Protein AF-A0A935VSZ6-F1 (afdb_monomer_lite)

Radius of gyration: 14.97 Å; chains: 1; bounding box: 37×37×27 Å

Foldseek 3Di:
DAEEEEELAVCPPDCPDPLNVVSLVVLLVCLVPVDPVYQAEYEYAPVCVCVNHDSHHYDHDDPVCLVPVPVQPPGQEYEYAEPLRSDDDPDPNYHYHYDYPDPVLVVPDPVVCVVPDDDD

Secondary structure (DSSP, 8-state):
-EEEEEE-GGGGT-TTSHHHHHHHHHHHHHHHH--TTEEEEEEEEGGGTTTT-TTSEEEEE-GGGGG--GGGTT-SEEEES-S------S-SSSEEEE-----HHHHS-HHHHTTT----

Structure (mmCIF, N/CA/C/O backbone):
data_AF-A0A935VSZ6-F1
#
_entry.id   AF-A0A935VSZ6-F1
#
loop_
_atom_site.group_PDB
_atom_site.id
_atom_site.type_symbol
_atom_site.label_atom_id
_atom_site.label_alt_id
_atom_site.label_comp_id
_atom_site.label_asym_id
_atom_site.label_entity_id
_atom_site.label_seq_id
_atom_site.pdbx_PDB_ins_code
_atom_site.Cartn_x
_atom_site.Cartn_y
_atom_site.Cartn_z
_atom_site.occupancy
_atom_site.B_iso_or_equiv
_atom_site.auth_seq_id
_atom_site.auth_comp_id
_atom_site.auth_asym_id
_atom_site.auth_atom_id
_atom_site.pdbx_PDB_model_num
ATOM 1 N N . MET A 1 1 ? -15.295 -6.509 9.793 1.00 85.81 1 MET A N 1
ATOM 2 C CA . MET A 1 1 ? -14.036 -6.539 9.016 1.00 85.81 1 MET A CA 1
ATOM 3 C C . MET A 1 1 ? -13.412 -5.153 9.021 1.00 85.81 1 MET A C 1
ATOM 5 O O . MET A 1 1 ? -14.148 -4.182 8.864 1.00 85.81 1 MET A O 1
ATOM 9 N N . LYS A 1 2 ? -12.098 -5.053 9.243 1.00 93.38 2 LYS A N 1
ATOM 10 C CA . LYS A 1 2 ? -11.345 -3.790 9.198 1.00 93.38 2 LYS A CA 1
ATOM 11 C C . LYS A 1 2 ? -10.913 -3.481 7.769 1.00 93.38 2 LYS A C 1
ATOM 13 O O . LYS A 1 2 ? -10.357 -4.357 7.111 1.00 93.38 2 LYS A O 1
ATOM 18 N N . LYS A 1 3 ? -11.156 -2.258 7.295 1.00 94.19 3 LYS A N 1
ATOM 19 C CA . LYS A 1 3 ? -10.766 -1.824 5.945 1.00 94.19 3 LYS A CA 1
ATOM 20 C C . LYS A 1 3 ? -9.363 -1.246 5.974 1.00 94.19 3 LYS A C 1
ATOM 22 O O . LYS A 1 3 ? -9.130 -0.226 6.629 1.00 94.19 3 LYS A O 1
ATOM 27 N N . ILE A 1 4 ? -8.449 -1.878 5.246 1.00 93.88 4 ILE A N 1
ATOM 28 C CA . ILE A 1 4 ? -7.047 -1.463 5.187 1.00 93.88 4 ILE A CA 1
ATOM 29 C C . ILE A 1 4 ? -6.690 -1.063 3.761 1.00 93.88 4 ILE A C 1
ATOM 31 O O . ILE A 1 4 ? -6.821 -1.855 2.828 1.00 93.88 4 ILE A O 1
ATOM 35 N N . LEU A 1 5 ? -6.199 0.166 3.619 1.00 93.81 5 LEU A N 1
ATOM 36 C CA . LEU A 1 5 ? -5.606 0.677 2.394 1.00 93.81 5 LEU A CA 1
ATOM 37 C C . LEU A 1 5 ? -4.091 0.470 2.441 1.00 93.81 5 LEU A C 1
ATOM 39 O O . LEU A 1 5 ? -3.400 1.126 3.221 1.00 93.81 5 LEU A O 1
ATOM 43 N N . LEU A 1 6 ? -3.572 -0.415 1.598 1.00 94.19 6 LEU A N 1
ATOM 44 C CA . LEU A 1 6 ? -2.140 -0.602 1.401 1.00 94.19 6 LEU A CA 1
ATOM 45 C C . LEU A 1 6 ? -1.676 0.260 0.222 1.00 94.19 6 LEU A C 1
ATOM 47 O O . LEU A 1 6 ? -1.970 -0.036 -0.937 1.00 94.19 6 LEU A O 1
ATOM 51 N N . ASP A 1 7 ? -0.958 1.337 0.520 1.00 93.06 7 ASP A N 1
ATOM 52 C CA . ASP A 1 7 ? -0.399 2.251 -0.468 1.00 93.06 7 ASP A CA 1
ATOM 53 C C . ASP A 1 7 ? 0.976 1.777 -0.936 1.00 93.06 7 ASP A C 1
ATOM 55 O O . ASP A 1 7 ? 1.984 1.876 -0.234 1.00 93.06 7 ASP A O 1
ATOM 59 N N . MET A 1 8 ? 0.980 1.304 -2.180 1.00 93.38 8 MET A N 1
ATOM 60 C CA . MET A 1 8 ? 2.136 0.851 -2.939 1.00 93.38 8 MET A CA 1
ATOM 61 C C . MET A 1 8 ? 2.314 1.688 -4.216 1.00 93.38 8 MET A C 1
ATOM 63 O O . MET A 1 8 ? 2.799 1.192 -5.237 1.00 93.38 8 MET A O 1
ATOM 67 N N . HIS A 1 9 ? 1.949 2.978 -4.194 1.00 89.50 9 HIS A N 1
ATOM 68 C CA . HIS A 1 9 ? 2.007 3.856 -5.374 1.00 89.50 9 HIS A CA 1
ATOM 69 C C . HIS A 1 9 ? 3.390 3.915 -6.048 1.00 89.50 9 HIS A C 1
ATOM 71 O O . HIS A 1 9 ? 3.516 4.241 -7.231 1.00 89.50 9 HIS A O 1
ATOM 77 N N . ARG A 1 10 ? 4.454 3.610 -5.297 1.00 88.25 10 ARG A N 1
ATOM 78 C CA . ARG A 1 10 ? 5.841 3.614 -5.775 1.00 88.25 10 ARG A CA 1
ATOM 79 C C . ARG A 1 10 ? 6.199 2.430 -6.669 1.00 88.25 10 ARG A C 1
ATOM 81 O O . ARG A 1 10 ? 7.220 2.534 -7.351 1.00 88.25 10 ARG A O 1
ATOM 88 N N . LEU A 1 11 ? 5.366 1.384 -6.743 1.00 89.00 11 LEU A N 1
ATOM 89 C CA . LEU A 1 11 ? 5.591 0.240 -7.637 1.00 89.00 11 LEU A CA 1
ATOM 90 C C . LEU A 1 11 ? 5.810 0.677 -9.092 1.00 89.00 11 LEU A C 1
ATOM 92 O O . LEU A 1 11 ? 6.612 0.087 -9.801 1.00 89.00 11 LEU A O 1
ATOM 96 N N . GLY A 1 12 ? 5.176 1.768 -9.530 1.00 81.19 12 GLY A N 1
ATOM 97 C CA . GLY A 1 12 ? 5.285 2.241 -10.911 1.00 81.19 12 GLY A CA 1
ATOM 98 C C . GLY A 1 12 ? 6.553 2.980 -11.295 1.00 81.19 12 GLY A C 1
ATOM 99 O O . GLY A 1 12 ? 6.630 3.357 -12.465 1.00 81.19 12 GLY A O 1
ATOM 100 N N . LYS A 1 13 ? 7.495 3.209 -10.367 1.00 78.88 13 LYS A N 1
ATOM 101 C CA . LYS A 1 13 ? 8.692 4.021 -10.630 1.00 78.88 13 LYS A CA 1
ATOM 102 C C . LYS A 1 13 ? 9.903 3.215 -11.104 1.00 78.88 13 LYS A C 1
ATOM 104 O O . LYS A 1 13 ? 10.338 3.413 -12.228 1.00 78.88 13 LYS A O 1
ATOM 109 N N . ASN A 1 14 ? 10.475 2.363 -10.253 1.00 82.69 14 ASN A N 1
ATOM 110 C CA . ASN A 1 14 ? 11.670 1.573 -10.575 1.00 82.69 14 ASN A CA 1
ATOM 111 C C . ASN A 1 14 ? 11.551 0.195 -9.914 1.00 82.69 14 ASN A C 1
ATOM 113 O O . ASN A 1 14 ? 11.410 0.128 -8.696 1.00 82.69 14 ASN A O 1
ATOM 117 N N . HIS A 1 15 ? 11.603 -0.868 -10.720 1.00 83.81 15 HIS A N 1
ATOM 118 C CA . HIS A 1 15 ? 11.421 -2.253 -10.275 1.00 83.81 15 HIS A CA 1
ATOM 119 C C . HIS A 1 15 ? 12.683 -2.883 -9.663 1.00 83.81 15 HIS A C 1
ATOM 121 O O . HIS A 1 15 ? 12.612 -3.947 -9.059 1.00 83.81 15 HIS A O 1
ATOM 127 N N . PHE A 1 16 ? 13.839 -2.234 -9.794 1.00 84.69 16 PHE A N 1
ATOM 128 C CA . PHE A 1 16 ? 15.138 -2.769 -9.379 1.00 84.69 16 PHE A CA 1
ATOM 129 C C . PHE A 1 16 ? 15.657 -2.120 -8.089 1.00 84.69 16 PHE A C 1
ATOM 131 O O . PHE A 1 16 ? 16.861 -1.959 -7.914 1.00 84.69 16 PHE A O 1
ATOM 138 N N . ASN A 1 17 ? 14.765 -1.699 -7.187 1.00 87.75 17 ASN A N 1
ATOM 139 C CA . ASN A 1 17 ? 15.158 -1.139 -5.891 1.00 87.75 17 ASN A CA 1
ATOM 140 C C . ASN A 1 17 ? 14.498 -1.869 -4.715 1.00 87.75 17 ASN A C 1
ATOM 142 O O . ASN A 1 17 ? 13.468 -2.527 -4.863 1.00 87.75 17 ASN A O 1
ATOM 146 N N . GLY A 1 18 ? 15.092 -1.717 -3.528 1.00 89.19 18 GLY A N 1
ATOM 147 C CA . GLY A 1 18 ? 14.615 -2.372 -2.308 1.00 89.19 18 GLY A CA 1
ATOM 148 C C . GLY A 1 18 ? 13.173 -2.011 -1.946 1.00 89.19 18 GLY A C 1
ATOM 149 O O . GLY A 1 18 ? 12.420 -2.880 -1.519 1.00 89.19 18 GLY A O 1
ATOM 150 N N . LEU A 1 19 ? 12.748 -0.768 -2.200 1.00 90.25 19 LEU A N 1
ATOM 151 C CA . LEU A 1 19 ? 11.370 -0.337 -1.958 1.00 90.25 19 LEU A CA 1
ATOM 152 C C . LEU A 1 19 ? 10.365 -1.122 -2.813 1.00 90.25 19 LEU A C 1
ATOM 154 O O . LEU A 1 19 ? 9.337 -1.553 -2.299 1.00 90.25 19 LEU A O 1
ATOM 158 N N . TYR A 1 20 ? 10.656 -1.328 -4.098 1.00 92.56 20 TYR A N 1
ATOM 159 C CA . TYR A 1 20 ? 9.813 -2.125 -4.985 1.00 92.56 20 TYR A CA 1
ATOM 160 C C . TYR A 1 20 ? 9.720 -3.567 -4.496 1.00 92.56 20 TYR A C 1
ATOM 162 O O . TYR A 1 20 ? 8.614 -4.083 -4.341 1.00 92.56 20 TYR A O 1
ATOM 170 N N . ILE A 1 21 ? 10.869 -4.191 -4.215 1.00 93.31 21 ILE A N 1
ATOM 171 C CA . ILE A 1 21 ? 10.941 -5.578 -3.744 1.00 93.31 21 ILE A CA 1
ATOM 172 C C . ILE A 1 21 ? 10.141 -5.730 -2.446 1.00 93.31 21 ILE A C 1
ATOM 174 O O . ILE A 1 21 ? 9.288 -6.612 -2.352 1.00 93.31 21 ILE A O 1
ATOM 178 N N . TYR A 1 22 ? 10.325 -4.819 -1.488 1.00 94.62 22 TYR A N 1
ATOM 179 C CA . TYR A 1 22 ? 9.552 -4.795 -0.251 1.00 94.62 22 TYR A CA 1
ATOM 180 C C . TYR A 1 22 ? 8.045 -4.683 -0.503 1.00 94.62 22 TYR A C 1
ATOM 182 O O . TYR A 1 22 ? 7.290 -5.541 -0.047 1.00 94.62 22 TYR A O 1
ATOM 190 N N . SER A 1 23 ? 7.596 -3.652 -1.232 1.00 94.50 23 SER A N 1
ATOM 191 C CA . SER A 1 23 ? 6.167 -3.421 -1.483 1.00 94.50 23 SER A CA 1
ATOM 192 C C . SER A 1 23 ? 5.527 -4.622 -2.178 1.00 94.50 23 SER A C 1
ATOM 194 O O . SER A 1 23 ? 4.452 -5.069 -1.785 1.00 94.50 23 SER A O 1
ATOM 196 N N . TYR A 1 24 ? 6.212 -5.188 -3.173 1.00 94.50 24 TYR A N 1
ATOM 197 C CA . TYR A 1 24 ? 5.749 -6.365 -3.898 1.00 94.50 24 TYR A CA 1
ATOM 198 C C . TYR A 1 24 ? 5.618 -7.597 -2.993 1.00 94.50 24 TYR A C 1
ATOM 200 O O . TYR A 1 24 ? 4.568 -8.244 -2.974 1.00 94.50 24 TYR A O 1
ATOM 208 N N . HIS A 1 25 ? 6.646 -7.927 -2.209 1.00 95.62 25 HIS A N 1
ATOM 209 C CA . HIS A 1 25 ? 6.584 -9.104 -1.342 1.00 95.62 25 HIS A CA 1
ATOM 210 C C . HIS A 1 25 ? 5.606 -8.929 -0.180 1.00 95.62 25 HIS A C 1
ATOM 212 O O . HIS A 1 25 ? 4.930 -9.896 0.180 1.00 95.62 25 HIS A O 1
ATOM 218 N N . LEU A 1 26 ? 5.462 -7.715 0.359 1.00 95.44 26 LEU A N 1
ATOM 219 C CA . LEU A 1 26 ? 4.442 -7.405 1.358 1.00 95.44 26 LEU A CA 1
ATOM 220 C C . LEU A 1 26 ? 3.034 -7.647 0.799 1.00 95.44 26 LEU A C 1
ATOM 222 O O . LEU A 1 26 ? 2.264 -8.393 1.404 1.00 95.44 26 LEU A O 1
ATOM 226 N N . GLY A 1 27 ? 2.722 -7.085 -0.375 1.00 94.62 27 GLY A N 1
ATOM 227 C CA . GLY A 1 27 ? 1.431 -7.291 -1.036 1.00 94.62 27 GLY A CA 1
ATOM 228 C C . GLY A 1 27 ? 1.155 -8.773 -1.309 1.00 94.62 27 GLY A C 1
ATOM 229 O O . GLY A 1 27 ? 0.126 -9.303 -0.901 1.00 94.62 27 GLY A O 1
ATOM 230 N N . LYS A 1 28 ? 2.110 -9.505 -1.898 1.00 94.81 28 LYS A N 1
ATOM 231 C CA . LYS A 1 28 ? 1.928 -10.948 -2.143 1.00 94.81 28 LYS A CA 1
ATOM 232 C C . LYS A 1 28 ? 1.719 -11.757 -0.865 1.00 94.81 28 LYS A C 1
ATOM 234 O O . LYS A 1 28 ? 0.909 -12.683 -0.861 1.00 94.81 28 LYS A O 1
ATOM 239 N N . SER A 1 29 ? 2.437 -11.426 0.204 1.00 94.56 29 SER A N 1
ATOM 240 C CA . SER A 1 29 ? 2.328 -12.151 1.473 1.00 94.56 29 SER A CA 1
ATOM 241 C C . SER A 1 29 ? 0.976 -11.904 2.135 1.00 94.56 29 SER A C 1
ATOM 243 O O . SER A 1 29 ? 0.334 -12.855 2.570 1.00 94.56 29 SER A O 1
ATOM 245 N N . LEU A 1 30 ? 0.502 -10.655 2.146 1.00 92.69 30 LEU A N 1
ATOM 246 C CA . LEU A 1 30 ? -0.817 -10.308 2.679 1.00 92.69 30 LEU A CA 1
ATOM 247 C C . LEU A 1 30 ? -1.950 -10.954 1.879 1.00 92.69 30 LEU A C 1
ATOM 249 O O . LEU A 1 30 ? -2.892 -11.469 2.476 1.00 92.69 30 LEU A O 1
ATOM 253 N N . TYR A 1 31 ? -1.836 -10.980 0.549 1.00 91.88 31 TYR A N 1
ATOM 254 C CA . TYR A 1 31 ? -2.782 -11.702 -0.298 1.00 91.88 31 TYR A CA 1
ATOM 255 C C . TYR A 1 31 ? -2.836 -13.194 0.048 1.00 91.88 31 TYR A C 1
ATOM 257 O O . TYR A 1 31 ? -3.920 -13.736 0.239 1.00 91.88 31 TYR A O 1
ATOM 265 N N . LYS A 1 32 ? -1.671 -13.846 0.177 1.00 92.88 32 LYS A N 1
ATOM 266 C CA . LYS A 1 32 ? -1.578 -15.27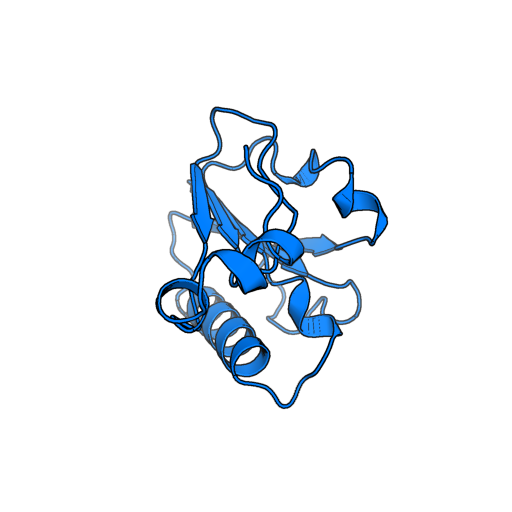7 0.503 1.00 92.88 32 LYS A CA 1
ATOM 267 C C . LYS A 1 32 ? -2.128 -15.602 1.894 1.00 92.88 32 LYS A C 1
ATOM 269 O O . LYS A 1 32 ? -2.737 -16.650 2.065 1.00 92.88 32 LYS A O 1
ATOM 274 N N . LEU A 1 33 ? -1.879 -14.737 2.876 1.00 91.81 33 LEU A N 1
ATOM 275 C CA . LEU A 1 33 ? -2.373 -14.919 4.243 1.00 91.81 33 LEU A CA 1
ATOM 276 C C . LEU A 1 33 ? -3.891 -14.747 4.346 1.00 91.81 33 LEU A C 1
ATOM 278 O O . LEU A 1 33 ? -4.481 -15.328 5.247 1.00 91.81 33 LEU A O 1
ATOM 282 N N . HIS A 1 34 ? -4.488 -13.947 3.456 1.00 85.31 34 HIS A N 1
ATOM 283 C CA . HIS A 1 34 ? -5.925 -13.677 3.360 1.00 85.31 34 HIS A CA 1
ATOM 284 C C . HIS A 1 34 ? -6.644 -13.587 4.726 1.00 85.31 34 HIS A C 1
ATOM 286 O O . HIS A 1 34 ? -7.475 -14.434 5.052 1.00 85.31 34 HIS A O 1
ATOM 292 N N . PRO A 1 35 ? -6.318 -12.589 5.569 1.00 84.31 35 PRO A N 1
ATOM 293 C CA . PRO A 1 35 ? -6.812 -12.552 6.942 1.00 84.31 35 PRO A CA 1
ATOM 294 C C . PRO A 1 35 ? -8.333 -12.350 6.975 1.00 84.31 35 PRO A C 1
ATOM 296 O O . PRO A 1 35 ? -8.825 -11.325 6.509 1.00 84.31 35 PRO A O 1
ATOM 299 N N . GLU A 1 36 ? -9.074 -13.275 7.592 1.00 86.50 36 GLU A N 1
ATOM 300 C CA . GLU 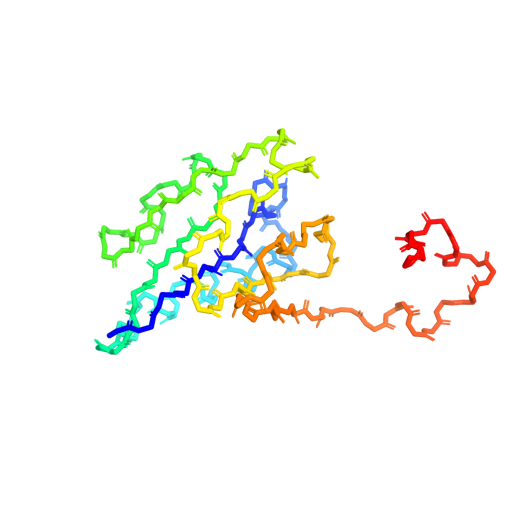A 1 36 ? -10.552 -13.309 7.564 1.00 86.50 36 GLU A CA 1
ATOM 301 C C . GLU A 1 36 ? -11.226 -12.017 8.067 1.00 86.50 36 GLU A C 1
ATOM 303 O O . GLU A 1 36 ? -12.324 -11.654 7.649 1.00 86.50 36 GLU A O 1
ATOM 308 N N . ASN A 1 37 ? -10.553 -11.275 8.948 1.00 91.81 37 ASN A N 1
ATOM 309 C CA . ASN A 1 37 ? -11.086 -10.059 9.562 1.00 91.81 37 ASN A CA 1
ATOM 310 C C . ASN A 1 37 ? -10.659 -8.757 8.866 1.00 91.81 37 ASN A C 1
ATOM 312 O O . ASN A 1 37 ? -10.969 -7.670 9.377 1.00 91.81 37 ASN A O 1
ATOM 316 N N . ILE A 1 38 ? -9.981 -8.839 7.718 1.00 91.94 38 ILE A N 1
ATOM 317 C CA . ILE A 1 38 ? -9.411 -7.689 7.007 1.00 91.94 38 ILE A CA 1
ATOM 318 C C . ILE A 1 38 ? -9.946 -7.622 5.572 1.00 91.94 38 ILE A C 1
ATOM 320 O O . ILE A 1 38 ? -9.837 -8.568 4.804 1.00 91.94 38 ILE A O 1
ATOM 324 N N . ASP A 1 39 ? -10.475 -6.460 5.194 1.00 93.25 39 ASP A N 1
ATOM 325 C CA . ASP A 1 39 ? -10.793 -6.109 3.807 1.00 93.25 39 ASP A CA 1
ATOM 326 C C . ASP A 1 39 ? -9.615 -5.304 3.229 1.00 93.25 39 ASP A C 1
ATOM 328 O O . ASP A 1 39 ? -9.409 -4.141 3.597 1.00 93.25 39 ASP A O 1
ATOM 332 N N . LEU A 1 40 ? -8.798 -5.951 2.388 1.00 93.19 40 LEU A N 1
ATOM 333 C CA . LEU A 1 40 ? -7.564 -5.393 1.820 1.00 93.19 40 LEU A CA 1
ATOM 334 C C . LEU A 1 40 ? -7.823 -4.654 0.501 1.00 93.19 40 LEU A C 1
ATOM 336 O O . LEU A 1 40 ? -8.311 -5.227 -0.477 1.00 93.19 40 LEU A O 1
ATOM 340 N N . HIS A 1 41 ? -7.406 -3.387 0.459 1.00 94.44 41 HIS A N 1
ATOM 341 C CA . HIS A 1 41 ? -7.462 -2.537 -0.730 1.00 94.44 41 HIS A CA 1
ATOM 342 C C . HIS A 1 41 ? -6.060 -2.073 -1.108 1.00 94.44 41 HIS A C 1
ATOM 344 O O . HIS A 1 41 ? -5.343 -1.509 -0.284 1.00 94.44 41 HIS A O 1
ATOM 350 N N . TYR A 1 42 ? -5.652 -2.302 -2.351 1.00 95.00 42 TYR A N 1
ATOM 351 C CA . TYR A 1 42 ? -4.320 -1.974 -2.850 1.00 95.00 42 TYR A CA 1
ATOM 352 C C . TYR A 1 42 ? -4.371 -0.693 -3.666 1.00 95.00 42 TYR A C 1
ATOM 354 O O . TYR A 1 42 ? -4.963 -0.647 -4.744 1.00 95.00 42 TYR A O 1
ATOM 362 N N . TYR A 1 43 ? -3.718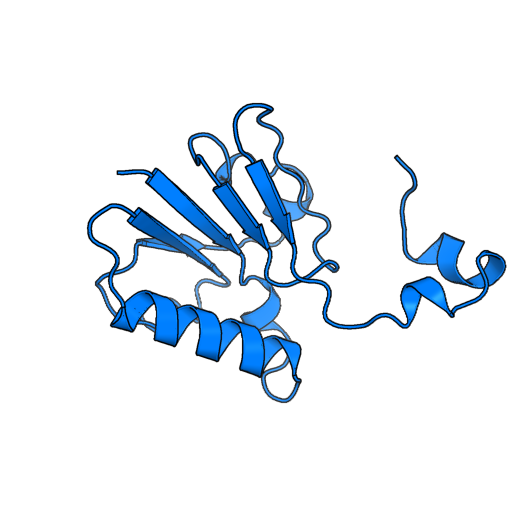 0.346 -3.157 1.00 93.19 43 TYR A N 1
ATOM 363 C CA . TYR A 1 43 ? -3.548 1.608 -3.856 1.00 93.19 43 TYR A CA 1
ATOM 364 C C . TYR A 1 43 ? -2.223 1.617 -4.610 1.00 93.19 43 TYR A C 1
ATOM 366 O O . TYR A 1 43 ? -1.144 1.679 -4.019 1.00 93.19 43 TYR A O 1
ATOM 374 N N . LEU A 1 44 ? -2.303 1.508 -5.934 1.00 92.56 44 LEU A N 1
ATOM 375 C CA . LEU A 1 44 ? -1.143 1.323 -6.803 1.00 92.56 44 LEU A CA 1
ATOM 376 C C . LEU A 1 44 ? -1.427 1.824 -8.230 1.00 92.56 44 LEU A C 1
ATOM 378 O O . LEU A 1 44 ? -2.584 2.077 -8.578 1.00 92.56 44 LEU A O 1
ATOM 382 N N . PRO A 1 45 ? -0.403 2.018 -9.078 1.00 91.88 45 PRO A N 1
ATOM 383 C CA . PRO A 1 45 ? -0.616 2.457 -10.456 1.00 91.88 45 PRO A CA 1
ATOM 384 C C . PRO A 1 45 ? -1.449 1.438 -11.237 1.00 91.88 45 PRO A C 1
ATOM 386 O O . PRO A 1 45 ? -1.148 0.251 -11.187 1.00 91.88 45 PRO A O 1
ATOM 389 N N . GLY A 1 46 ? -2.438 1.900 -12.011 1.00 91.12 46 GLY A N 1
ATOM 390 C CA . GLY A 1 46 ? -3.398 1.028 -12.710 1.00 91.12 46 GLY A CA 1
ATOM 391 C C . GLY A 1 46 ? -2.772 -0.101 -13.541 1.00 91.12 46 GLY A C 1
ATOM 392 O O . GLY A 1 46 ? -3.335 -1.182 -13.630 1.00 91.12 46 GLY A O 1
ATOM 393 N N . LYS A 1 47 ? -1.556 0.105 -14.065 1.00 91.25 47 LYS A N 1
ATOM 394 C CA . LYS A 1 47 ? -0.787 -0.913 -14.801 1.00 91.25 47 LYS A CA 1
ATOM 395 C C . LYS A 1 47 ? -0.410 -2.172 -13.994 1.00 91.25 47 LYS A C 1
ATOM 397 O O . LYS A 1 47 ? 0.061 -3.122 -14.601 1.00 91.25 47 LYS A O 1
ATOM 402 N N . PHE A 1 48 ? -0.565 -2.176 -12.664 1.00 91.12 48 PHE A N 1
ATOM 403 C CA . PHE A 1 48 ? -0.365 -3.366 -11.813 1.00 91.12 48 PHE A CA 1
ATOM 404 C C . PHE A 1 48 ? -1.662 -3.880 -11.191 1.00 91.12 48 PHE A C 1
ATOM 406 O O . PHE A 1 48 ? -1.627 -4.585 -10.179 1.00 91.12 48 PHE A O 1
ATOM 413 N N . PHE A 1 49 ? -2.812 -3.515 -11.751 1.00 92.50 49 PHE A N 1
ATOM 414 C CA . PHE A 1 49 ? -4.034 -4.241 -11.433 1.00 92.50 49 PHE A CA 1
ATOM 415 C C . PHE A 1 49 ? -3.833 -5.708 -11.836 1.00 92.50 49 PHE A C 1
ATOM 417 O O . PHE A 1 49 ? -3.032 -6.010 -12.720 1.00 92.50 49 PHE A O 1
ATOM 424 N N . ASP A 1 50 ? -4.452 -6.615 -11.091 1.00 89.56 50 ASP A N 1
ATOM 425 C CA . ASP A 1 50 ? -4.321 -8.073 -11.227 1.00 89.56 50 ASP A CA 1
ATOM 426 C C . ASP A 1 50 ? -2.937 -8.662 -10.894 1.00 89.56 50 ASP A C 1
ATOM 428 O O . ASP A 1 50 ? -2.797 -9.878 -10.760 1.00 89.56 50 ASP A O 1
ATOM 432 N N . PHE A 1 51 ? -1.919 -7.831 -10.634 1.00 90.06 51 PHE A N 1
ATOM 433 C CA . PHE A 1 51 ? -0.559 -8.291 -10.319 1.00 90.06 51 PHE A CA 1
ATOM 434 C C . PHE A 1 51 ? -0.473 -9.126 -9.027 1.00 90.06 51 PHE A C 1
ATOM 436 O O . PHE A 1 51 ? 0.472 -9.897 -8.835 1.00 90.06 51 PHE A O 1
ATOM 443 N N . PHE A 1 52 ? -1.471 -8.991 -8.149 1.00 91.19 52 PHE A N 1
ATOM 444 C CA . PHE A 1 52 ? -1.581 -9.710 -6.879 1.00 91.19 52 PHE A CA 1
ATOM 445 C C . PHE A 1 52 ? -2.745 -10.717 -6.845 1.00 91.19 52 PHE A C 1
ATOM 447 O O . PHE A 1 52 ? -2.891 -11.417 -5.848 1.00 91.19 52 PHE A O 1
ATOM 454 N N . GLY A 1 53 ? -3.535 -10.837 -7.920 1.00 86.62 53 GLY A N 1
ATOM 455 C CA . GLY A 1 53 ? -4.722 -11.699 -7.999 1.00 86.62 53 GLY A CA 1
ATOM 456 C C . GLY A 1 53 ? -6.048 -10.989 -7.689 1.00 86.62 53 GLY A C 1
ATOM 457 O O . GLY A 1 53 ? -6.075 -9.814 -7.330 1.00 86.62 53 GLY A O 1
ATOM 458 N N . ASN A 1 54 ? -7.164 -11.710 -7.831 1.00 84.06 54 ASN A N 1
ATOM 459 C CA . ASN A 1 54 ? -8.522 -11.135 -7.792 1.00 84.06 54 ASN A CA 1
ATOM 460 C C . ASN A 1 54 ? -9.128 -11.027 -6.381 1.00 84.06 54 ASN A C 1
ATOM 462 O O . ASN A 1 54 ? -10.202 -10.457 -6.215 1.00 84.06 54 ASN A O 1
ATOM 466 N N . GLY A 1 55 ? -8.466 -11.577 -5.358 1.00 77.31 55 GLY A N 1
ATOM 467 C CA . GLY A 1 55 ? -8.946 -11.544 -3.967 1.00 77.31 55 GLY A CA 1
ATOM 468 C C . GLY A 1 55 ? -8.592 -10.266 -3.198 1.00 77.31 55 GLY A C 1
ATOM 469 O O . GLY A 1 55 ? -8.784 -10.222 -1.986 1.00 77.31 55 GLY A O 1
ATOM 470 N N . VAL A 1 56 ? -8.066 -9.242 -3.877 1.00 87.62 56 VAL A N 1
ATOM 471 C CA . VAL A 1 56 ? -7.856 -7.894 -3.326 1.00 87.62 56 VAL A CA 1
ATOM 472 C C . VAL A 1 56 ? -8.621 -6.872 -4.151 1.00 87.62 56 VAL A C 1
ATOM 474 O O . VAL A 1 56 ? -8.834 -7.048 -5.350 1.00 87.62 56 VAL A O 1
ATOM 477 N N . ARG A 1 57 ? -9.019 -5.769 -3.516 1.00 93.12 57 ARG A N 1
ATOM 478 C CA . ARG A 1 57 ? -9.643 -4.647 -4.222 1.00 93.12 57 ARG A CA 1
ATOM 479 C C . ARG A 1 57 ? -8.567 -3.680 -4.688 1.00 93.12 57 ARG A C 1
ATOM 481 O O . ARG A 1 57 ? -7.719 -3.276 -3.901 1.00 93.12 57 ARG A O 1
ATOM 488 N N . TYR A 1 58 ? -8.609 -3.273 -5.949 1.00 94.38 58 TYR A N 1
ATOM 489 C CA . TYR A 1 58 ? -7.626 -2.350 -6.507 1.00 94.38 58 TYR A CA 1
ATOM 490 C C . TYR A 1 58 ? -8.154 -0.917 -6.535 1.00 94.38 58 TYR A C 1
ATOM 492 O O . TYR A 1 58 ? -9.278 -0.653 -6.961 1.00 94.38 58 TYR A O 1
ATOM 500 N N . ILE A 1 59 ? -7.313 0.028 -6.119 1.00 92.56 59 ILE A N 1
ATOM 501 C CA . ILE A 1 59 ? -7.579 1.463 -6.184 1.00 92.56 59 ILE A CA 1
ATOM 502 C C . ILE A 1 59 ? -6.476 2.105 -7.014 1.00 92.56 59 ILE A C 1
ATOM 504 O O . ILE A 1 59 ? -5.299 2.077 -6.662 1.00 92.56 59 ILE A O 1
ATOM 508 N N . SER A 1 60 ? -6.856 2.711 -8.139 1.00 90.94 60 SER A N 1
ATOM 509 C CA . SER A 1 60 ? -5.870 3.281 -9.054 1.00 90.94 60 SER A CA 1
ATOM 510 C C . SER A 1 60 ? -5.266 4.524 -8.432 1.00 90.94 60 SER A C 1
ATOM 512 O O . SER A 1 60 ? -5.984 5.483 -8.124 1.00 90.94 60 SER A O 1
ATOM 514 N N . GLN A 1 61 ? -3.943 4.549 -8.356 1.00 89.50 61 GLN A N 1
ATOM 515 C CA . GLN A 1 61 ? -3.198 5.762 -8.090 1.00 89.50 61 GLN A CA 1
ATOM 516 C C . GLN A 1 61 ? -3.206 6.673 -9.320 1.00 89.50 61 GLN A C 1
ATOM 518 O O . GLN A 1 61 ? -3.012 6.218 -10.450 1.00 89.50 61 GLN A O 1
ATOM 523 N N . LYS A 1 62 ? -3.453 7.965 -9.093 1.00 84.06 62 LYS A N 1
ATOM 524 C CA . LYS A 1 62 ? -3.381 9.036 -10.091 1.00 84.06 62 LYS A CA 1
ATOM 525 C C . LYS A 1 62 ? -2.441 10.129 -9.593 1.00 84.06 62 LYS A C 1
ATOM 527 O O . LYS A 1 62 ? -2.371 10.411 -8.401 1.00 84.06 62 LYS A O 1
ATOM 532 N N . SER A 1 63 ? -1.738 10.800 -10.504 1.00 74.69 63 SER A N 1
ATOM 533 C CA . SER A 1 63 ? -0.823 11.896 -10.143 1.00 74.69 63 SER A CA 1
ATOM 534 C C . SER A 1 63 ? -1.517 13.052 -9.418 1.00 74.69 63 SER A C 1
ATOM 536 O O . SER A 1 63 ? -0.885 13.692 -8.584 1.00 74.69 63 SER A O 1
ATOM 538 N N . ILE A 1 64 ? -2.806 13.290 -9.696 1.00 74.00 64 ILE A N 1
ATOM 539 C CA . ILE A 1 64 ? -3.607 14.333 -9.039 1.00 74.00 64 ILE A CA 1
ATOM 540 C C . ILE A 1 64 ? -3.969 14.003 -7.591 1.00 74.00 64 ILE A C 1
ATOM 542 O O . ILE A 1 64 ? -4.253 14.913 -6.815 1.00 74.00 64 ILE A O 1
ATOM 546 N N . ASP A 1 65 ? -3.896 12.725 -7.201 1.00 74.50 65 ASP A N 1
ATOM 547 C CA . ASP A 1 65 ? -4.200 12.320 -5.831 1.00 74.50 65 ASP A CA 1
ATOM 548 C C . ASP A 1 65 ? -3.277 13.069 -4.850 1.00 74.50 65 ASP A C 1
ATOM 550 O O . ASP A 1 65 ? -3.727 13.422 -3.766 1.00 74.50 65 ASP A O 1
ATOM 554 N N . LYS A 1 66 ? -2.050 13.450 -5.265 1.00 67.25 66 LYS A N 1
ATOM 555 C CA . LYS A 1 66 ? -1.093 14.306 -4.522 1.00 67.25 66 LYS A CA 1
ATOM 556 C C . LYS A 1 66 ? -1.700 15.506 -3.807 1.00 67.25 66 LYS A C 1
ATOM 558 O O . LYS A 1 66 ? -1.182 15.874 -2.762 1.00 67.25 66 LYS A O 1
ATOM 563 N N . PHE A 1 67 ? -2.764 16.091 -4.345 1.00 62.56 67 PHE A N 1
ATOM 564 C CA . PHE A 1 67 ? -3.360 17.304 -3.794 1.00 62.56 67 PHE A CA 1
ATOM 565 C C . PHE A 1 67 ? -4.601 17.033 -2.932 1.00 62.56 67 PHE A C 1
ATOM 567 O O . PHE A 1 67 ? -4.933 17.851 -2.084 1.00 62.56 67 PHE A O 1
ATOM 574 N N . PHE A 1 68 ? -5.273 15.885 -3.102 1.00 58.09 68 PHE A N 1
ATOM 575 C CA . PHE A 1 68 ? -6.517 15.565 -2.392 1.00 58.09 68 PHE A CA 1
ATOM 576 C C . PHE A 1 68 ? -6.692 14.050 -2.194 1.00 58.09 68 PHE A C 1
ATOM 578 O O . PHE A 1 68 ? -7.314 13.363 -3.006 1.00 58.09 68 PHE A O 1
ATOM 585 N N . HIS A 1 69 ? -6.221 13.517 -1.062 1.00 65.81 69 HIS A N 1
ATOM 586 C CA . HIS A 1 69 ? -6.344 12.090 -0.724 1.00 65.81 69 HIS A CA 1
ATOM 587 C C . HIS A 1 69 ? -7.704 11.720 -0.112 1.00 65.81 69 HIS A C 1
ATOM 589 O O . HIS A 1 69 ? -7.797 11.057 0.920 1.00 65.81 69 HIS A O 1
ATOM 595 N N . ARG A 1 70 ? -8.799 12.080 -0.798 1.00 70.00 70 ARG A N 1
ATOM 596 C CA . ARG A 1 70 ? -10.151 11.603 -0.437 1.00 70.00 70 ARG A CA 1
ATOM 597 C C . ARG A 1 70 ? -10.297 10.081 -0.557 1.00 70.00 70 ARG A C 1
ATOM 599 O O . ARG A 1 70 ? -11.207 9.512 0.024 1.00 70.00 70 ARG A O 1
ATOM 606 N N . LYS A 1 71 ? -9.389 9.414 -1.277 1.00 74.50 71 LYS A N 1
ATOM 607 C CA . LYS A 1 71 ? -9.386 7.955 -1.466 1.00 74.50 71 LYS A CA 1
ATOM 608 C C . LYS A 1 71 ? -9.125 7.161 -0.187 1.00 74.50 71 LYS A C 1
ATOM 610 O O . LYS A 1 71 ? -9.461 5.988 -0.151 1.00 74.50 71 LYS A O 1
ATOM 615 N N . ALA A 1 72 ? -8.556 7.791 0.839 1.00 71.81 72 ALA A N 1
ATOM 616 C CA . ALA A 1 72 ? -8.372 7.172 2.147 1.00 71.81 72 ALA A CA 1
ATOM 617 C C . ALA A 1 72 ? -9.597 7.317 3.070 1.00 71.81 72 ALA A C 1
ATOM 619 O O . ALA A 1 72 ? -9.624 6.714 4.139 1.00 71.81 72 ALA A O 1
ATOM 620 N N . ILE A 1 73 ? -10.619 8.087 2.673 1.00 77.69 73 ILE A N 1
ATOM 621 C CA . ILE A 1 73 ? -11.834 8.267 3.476 1.00 77.69 73 ILE A CA 1
ATOM 622 C C . ILE A 1 73 ? -12.580 6.934 3.576 1.00 77.69 73 ILE A C 1
ATOM 624 O O . ILE A 1 73 ? -12.830 6.270 2.570 1.00 77.69 73 ILE A O 1
ATOM 628 N N . GLY A 1 74 ? -12.965 6.568 4.800 1.00 86.50 74 GLY A N 1
ATOM 629 C CA . GLY A 1 74 ? -13.707 5.336 5.077 1.00 86.50 74 GLY A CA 1
ATOM 630 C C . GLY A 1 74 ? -12.837 4.097 5.307 1.00 86.50 74 GLY A C 1
ATOM 631 O 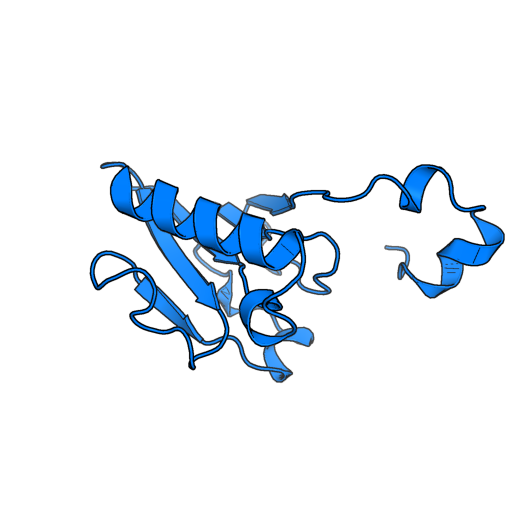O . GLY A 1 74 ? -13.387 3.007 5.476 1.00 86.50 74 GLY A O 1
ATOM 632 N N . PHE A 1 75 ? -11.510 4.254 5.341 1.00 91.88 75 PHE A N 1
ATOM 633 C CA . PHE A 1 75 ? -10.578 3.216 5.780 1.00 91.88 75 PHE A CA 1
ATOM 634 C C . PHE A 1 75 ? -10.272 3.341 7.273 1.00 91.88 75 PHE A C 1
ATOM 636 O O . PHE A 1 75 ? -10.111 4.447 7.792 1.00 91.88 75 PHE A O 1
ATOM 643 N N . ASP A 1 76 ? -10.142 2.203 7.959 1.00 93.81 76 ASP A N 1
ATOM 644 C CA . ASP A 1 76 ? -9.679 2.167 9.349 1.00 93.81 76 ASP A CA 1
ATOM 645 C C . ASP A 1 76 ? -8.175 2.467 9.422 1.00 93.81 76 ASP A C 1
ATOM 647 O O . ASP A 1 76 ? -7.719 3.207 10.296 1.00 93.81 76 ASP A O 1
ATOM 651 N N . ILE A 1 77 ? -7.408 1.886 8.492 1.00 92.50 77 ILE A N 1
ATOM 652 C CA . ILE A 1 77 ? -5.951 2.008 8.414 1.00 92.50 77 ILE A CA 1
ATOM 653 C C . ILE A 1 77 ? -5.546 2.336 6.983 1.00 92.50 77 ILE A C 1
ATOM 655 O O . ILE A 1 77 ? -6.000 1.699 6.032 1.00 92.50 77 ILE A O 1
ATOM 659 N N . TRP A 1 78 ? -4.625 3.282 6.849 1.00 91.94 78 TRP A N 1
ATOM 660 C CA . TRP A 1 78 ? -3.853 3.498 5.637 1.00 91.94 78 TRP A CA 1
ATOM 661 C C . TRP A 1 78 ? -2.381 3.235 5.936 1.00 91.94 78 TRP A C 1
ATOM 663 O O . TRP A 1 78 ? -1.746 3.969 6.692 1.00 91.94 78 TRP A O 1
ATOM 673 N N . HIS A 1 79 ? -1.846 2.177 5.332 1.00 93.38 79 HIS A N 1
ATOM 674 C CA . HIS A 1 79 ? -0.439 1.817 5.405 1.00 93.38 79 HIS A CA 1
ATOM 675 C C . HIS A 1 79 ? 0.289 2.238 4.127 1.00 93.38 79 HIS A C 1
ATOM 677 O O . HIS A 1 79 ? 0.112 1.626 3.078 1.00 93.38 79 HIS A O 1
ATOM 683 N N . SER A 1 80 ? 1.123 3.271 4.211 1.00 91.88 80 SER A N 1
ATOM 684 C CA . SER A 1 80 ? 2.076 3.623 3.160 1.00 91.88 80 SER A CA 1
ATOM 685 C C . SER A 1 80 ? 3.337 2.777 3.279 1.00 91.88 80 SER A C 1
ATOM 687 O O . SER A 1 80 ? 4.022 2.790 4.303 1.00 91.88 80 SER A O 1
ATOM 689 N N . THR A 1 81 ? 3.727 2.093 2.204 1.00 93.38 81 THR A N 1
ATOM 690 C CA . THR A 1 81 ? 4.980 1.326 2.202 1.00 93.38 81 THR A CA 1
ATOM 691 C C . THR A 1 81 ? 6.223 2.214 2.117 1.00 93.38 81 THR A C 1
ATOM 693 O O . THR A 1 81 ? 7.310 1.695 1.905 1.00 93.38 81 THR A O 1
ATOM 696 N N . THR A 1 82 ? 6.099 3.541 2.207 1.00 87.81 82 THR A N 1
ATOM 697 C CA . THR A 1 82 ? 7.225 4.484 2.172 1.00 87.81 82 THR A CA 1
ATOM 698 C C . THR A 1 82 ? 6.903 5.799 2.889 1.00 87.81 82 THR A C 1
ATOM 700 O O . THR A 1 82 ? 5.752 6.235 2.920 1.00 87.81 82 THR A O 1
ATOM 703 N N . THR A 1 83 ? 7.933 6.480 3.392 1.00 80.38 83 THR A N 1
ATOM 704 C CA . THR A 1 83 ? 7.878 7.884 3.835 1.00 80.38 83 THR A CA 1
ATOM 705 C C . THR A 1 83 ? 7.939 8.891 2.688 1.00 80.38 83 THR A C 1
ATOM 707 O O . THR A 1 83 ? 7.591 10.048 2.877 1.00 80.38 83 THR A O 1
ATOM 710 N N . LEU A 1 84 ? 8.317 8.474 1.472 1.00 72.88 84 LEU A N 1
ATOM 711 C CA . LEU A 1 84 ? 8.406 9.343 0.283 1.00 72.88 84 LEU A CA 1
ATOM 712 C C . LEU A 1 84 ? 7.032 9.717 -0.303 1.00 72.88 84 LEU A C 1
ATOM 714 O O . LEU A 1 84 ? 6.922 10.110 -1.471 1.00 72.88 84 LEU A O 1
ATOM 718 N N . SER A 1 85 ? 5.986 9.508 0.486 1.00 67.50 85 SER A N 1
ATOM 719 C CA . SER A 1 85 ? 4.608 9.791 0.158 1.00 67.50 85 SER A CA 1
ATOM 720 C C . SER A 1 85 ? 4.268 11.176 0.694 1.00 67.50 85 SER A C 1
ATOM 722 O O . SER A 1 85 ? 4.265 11.391 1.898 1.00 67.50 85 SER A O 1
ATOM 724 N N . TRP A 1 86 ? 3.932 12.109 -0.196 1.00 64.75 86 TRP A N 1
ATOM 725 C CA . TRP A 1 86 ? 3.322 13.396 0.177 1.00 64.75 86 TRP A CA 1
ATOM 726 C C . TRP A 1 86 ? 1.869 13.235 0.650 1.00 64.75 86 TRP A C 1
ATOM 728 O O . TRP A 1 86 ? 1.139 14.208 0.810 1.00 64.75 86 TRP A O 1
ATOM 738 N N . TYR A 1 87 ? 1.406 11.994 0.758 1.00 66.69 87 TYR A N 1
ATOM 739 C CA . TYR A 1 87 ? 0.014 11.653 0.914 1.00 66.69 87 TYR A CA 1
ATOM 740 C C . TYR A 1 87 ? -0.294 11.501 2.398 1.00 66.69 87 TYR A C 1
ATOM 742 O O . TYR A 1 87 ? 0.236 10.609 3.055 1.00 66.69 87 TYR A O 1
ATOM 750 N N . MET A 1 88 ? -1.156 12.371 2.920 1.00 65.94 88 MET A N 1
ATOM 751 C CA . MET A 1 88 ? -1.666 12.269 4.284 1.00 65.94 88 MET A CA 1
ATOM 752 C C . MET A 1 88 ? -3.182 12.057 4.273 1.00 65.94 88 MET A C 1
ATOM 754 O O . MET A 1 88 ? -3.872 12.614 3.408 1.00 65.94 88 MET A O 1
ATOM 758 N N . PRO A 1 89 ? -3.731 11.262 5.210 1.00 67.50 89 PRO A N 1
ATOM 759 C CA . PRO A 1 89 ? -5.171 11.150 5.361 1.00 67.50 89 PRO A CA 1
ATOM 760 C C . PRO A 1 89 ? -5.760 12.493 5.753 1.00 67.50 89 PRO A C 1
ATOM 762 O O . PRO A 1 89 ? -5.318 13.146 6.692 1.00 67.50 89 PRO A O 1
ATOM 765 N N . VAL A 1 90 ? -6.804 12.874 5.025 1.00 71.06 90 VAL A N 1
ATOM 766 C CA . VAL A 1 90 ? -7.633 14.035 5.358 1.00 71.06 90 VAL A CA 1
ATOM 767 C C . VAL A 1 90 ? -8.628 13.679 6.477 1.00 71.06 90 VAL A C 1
ATOM 769 O O . VAL A 1 90 ? -9.108 14.553 7.193 1.00 71.06 90 VAL A O 1
ATOM 772 N N . ASP A 1 91 ? -8.933 12.388 6.650 1.00 77.69 91 ASP A N 1
ATOM 773 C CA . ASP A 1 91 ? -9.839 11.881 7.681 1.00 77.69 91 ASP A CA 1
ATOM 774 C C . ASP A 1 91 ? -9.099 11.613 9.001 1.00 77.69 91 ASP A C 1
ATOM 776 O O . ASP A 1 91 ? -8.156 10.824 9.051 1.00 77.69 91 ASP A O 1
ATOM 780 N N . LYS A 1 92 ? -9.575 12.218 10.097 1.00 77.94 92 LYS A N 1
ATOM 781 C CA . LYS A 1 92 ? -9.040 12.013 11.456 1.00 77.94 92 LYS A CA 1
ATOM 782 C C . LYS A 1 92 ? -9.309 10.606 12.007 1.00 77.94 92 LYS A C 1
ATOM 784 O O . LYS A 1 92 ? -8.674 10.206 12.986 1.00 77.94 92 LYS A O 1
ATOM 789 N N . LYS A 1 93 ? -10.270 9.870 11.436 1.00 86.38 93 LYS A N 1
ATOM 790 C CA . LYS A 1 93 ? -10.623 8.509 11.871 1.00 86.38 93 LYS A CA 1
ATOM 791 C C . LYS A 1 93 ? -9.663 7.457 11.318 1.00 86.38 93 LYS A C 1
ATOM 793 O O . LYS A 1 93 ? -9.409 6.467 12.002 1.00 86.38 93 LYS A O 1
ATOM 798 N N . THR A 1 94 ? -9.105 7.685 10.130 1.00 89.56 94 THR A N 1
ATOM 799 C CA . THR A 1 94 ? -8.152 6.773 9.492 1.00 89.56 94 THR A CA 1
ATOM 800 C C . THR A 1 94 ? -6.797 6.849 10.184 1.00 89.56 94 THR A C 1
ATOM 802 O O . THR A 1 94 ? -6.173 7.908 10.258 1.00 89.56 94 THR A O 1
ATOM 805 N N . LYS A 1 95 ? -6.307 5.713 10.684 1.00 89.94 95 LYS A N 1
ATOM 806 C CA . LYS A 1 95 ? -4.956 5.627 11.247 1.00 89.94 95 LYS A CA 1
ATOM 807 C C . LYS A 1 95 ? -3.935 5.525 10.122 1.00 89.94 95 LYS A C 1
ATOM 809 O O . LYS A 1 95 ? -4.020 4.627 9.288 1.00 89.94 95 LYS A O 1
ATOM 814 N N . PHE A 1 96 ? -2.974 6.442 10.107 1.00 87.62 96 PHE A N 1
ATOM 815 C CA . PHE A 1 96 ? -1.894 6.444 9.127 1.00 87.62 96 PHE A CA 1
ATOM 816 C C . PHE A 1 96 ? -0.666 5.723 9.673 1.00 87.62 96 PHE A C 1
ATOM 818 O O . PHE A 1 96 ? -0.195 6.041 10.764 1.00 87.62 96 PHE A O 1
ATOM 825 N N . ILE A 1 97 ? -0.148 4.770 8.906 1.00 90.38 97 ILE A N 1
ATOM 826 C CA . ILE A 1 97 ? 1.071 4.018 9.205 1.00 90.38 97 ILE A CA 1
ATOM 827 C C . ILE A 1 97 ? 1.990 4.163 7.998 1.00 90.38 97 ILE A C 1
ATOM 829 O O . ILE A 1 97 ? 1.542 4.018 6.863 1.00 90.38 97 ILE A O 1
ATOM 833 N N . PHE A 1 98 ? 3.279 4.404 8.214 1.00 88.31 98 PHE A N 1
ATOM 834 C CA . PHE A 1 98 ? 4.264 4.401 7.139 1.00 88.31 98 PHE A CA 1
ATOM 835 C C . PHE A 1 98 ? 5.475 3.548 7.504 1.00 88.31 98 PHE A C 1
ATOM 837 O O . PHE A 1 98 ? 5.927 3.544 8.646 1.00 88.31 98 PHE A O 1
ATOM 844 N N . THR A 1 99 ? 6.011 2.831 6.517 1.00 89.88 99 THR A N 1
ATOM 845 C CA . THR A 1 99 ? 7.276 2.105 6.670 1.00 89.88 99 THR A CA 1
ATOM 846 C C . THR A 1 99 ? 8.446 3.031 6.345 1.00 89.88 99 THR A C 1
ATOM 848 O O . THR A 1 99 ? 8.526 3.584 5.242 1.00 89.88 99 THR A O 1
ATOM 851 N N . ILE A 1 100 ? 9.375 3.167 7.291 1.00 86.88 100 ILE A N 1
ATOM 852 C CA . ILE A 1 100 ? 10.667 3.826 7.083 1.00 86.88 100 ILE A CA 1
ATOM 853 C C . ILE A 1 100 ? 11.652 2.770 6.573 1.00 86.88 100 ILE A C 1
ATOM 855 O O . ILE A 1 100 ? 11.874 1.766 7.242 1.00 86.88 100 ILE A O 1
ATOM 859 N N . HIS A 1 101 ? 12.214 2.983 5.382 1.00 84.56 101 HIS A N 1
ATOM 860 C CA . HIS A 1 101 ? 13.201 2.068 4.780 1.00 84.56 101 HIS A CA 1
ATOM 861 C C . HIS A 1 101 ? 14.639 2.463 5.056 1.00 84.56 101 HIS A C 1
ATOM 863 O O . HIS A 1 101 ? 15.523 1.616 5.044 1.00 84.56 101 HIS A O 1
ATOM 869 N N . ASP A 1 102 ? 14.867 3.755 5.246 1.00 77.81 102 ASP A N 1
ATOM 870 C CA . ASP A 1 102 ? 16.196 4.317 5.339 1.00 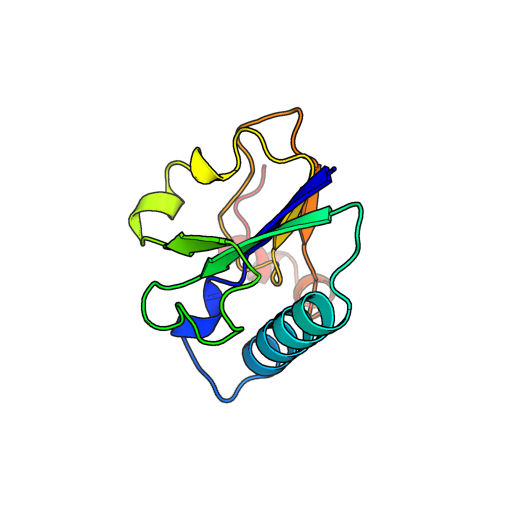77.81 102 ASP A CA 1
ATOM 871 C C . ASP A 1 102 ? 16.231 5.338 6.474 1.00 77.81 102 ASP A C 1
ATOM 873 O O . ASP A 1 102 ? 15.346 6.191 6.592 1.00 77.81 102 ASP A O 1
ATOM 877 N N . ILE A 1 103 ? 17.246 5.207 7.323 1.00 70.56 103 ILE A N 1
ATOM 878 C CA . ILE A 1 103 ? 17.500 6.061 8.485 1.00 70.56 103 ILE A CA 1
ATOM 879 C C . ILE A 1 103 ? 18.415 7.232 8.093 1.00 70.56 103 ILE A C 1
ATOM 881 O O . ILE A 1 103 ? 18.665 8.108 8.916 1.00 70.56 10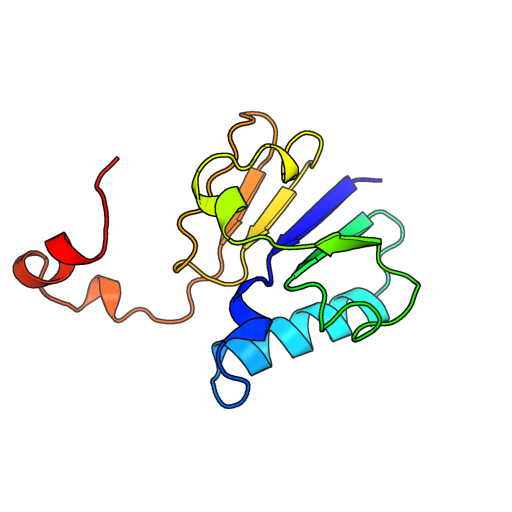3 ILE A O 1
ATOM 885 N N . ASN A 1 104 ? 18.857 7.322 6.831 1.00 64.94 104 ASN A N 1
ATOM 886 C CA . ASN A 1 104 ? 19.681 8.429 6.333 1.00 64.94 104 ASN A CA 1
ATOM 887 C C . ASN A 1 104 ? 19.117 9.817 6.703 1.00 64.94 104 ASN A C 1
ATOM 889 O O . ASN A 1 104 ? 19.887 10.724 6.998 1.00 64.94 104 ASN A O 1
ATOM 893 N N . PHE A 1 105 ? 17.793 9.966 6.847 1.00 58.28 105 PHE A N 1
ATOM 894 C CA . PHE A 1 105 ? 17.168 11.202 7.337 1.00 58.28 105 PHE A CA 1
ATOM 895 C C . PHE A 1 105 ? 17.572 11.621 8.773 1.00 58.28 105 PHE A C 1
ATOM 897 O O . PHE A 1 105 ? 17.574 12.808 9.081 1.00 58.28 105 PHE A O 1
ATOM 904 N N . ILE A 1 106 ? 17.912 10.678 9.657 1.00 59.62 106 ILE A N 1
ATOM 905 C CA . ILE A 1 106 ? 18.330 10.954 11.047 1.00 59.62 106 ILE A CA 1
ATOM 906 C C . ILE A 1 106 ? 19.796 11.411 11.107 1.00 59.62 106 ILE A C 1
ATOM 908 O O . ILE A 1 106 ? 20.174 12.161 12.005 1.00 59.62 106 ILE A O 1
ATOM 912 N N . ILE A 1 107 ? 20.622 10.957 10.161 1.00 58.19 107 ILE A N 1
ATOM 913 C CA . ILE A 1 107 ? 22.078 11.175 10.157 1.00 58.19 107 ILE A CA 1
ATOM 914 C C . ILE A 1 107 ? 22.459 12.364 9.256 1.00 58.19 107 ILE A C 1
ATOM 916 O O . ILE A 1 107 ? 23.469 13.032 9.492 1.00 58.19 107 ILE A O 1
ATOM 920 N N . GLU A 1 108 ? 21.653 12.678 8.238 1.00 58.41 108 GLU A N 1
ATOM 921 C CA . GLU A 1 108 ? 21.877 13.837 7.377 1.00 58.41 108 GLU A CA 1
ATOM 922 C C . GLU A 1 108 ? 21.622 15.154 8.125 1.00 58.41 108 GLU A C 1
ATOM 924 O O . GLU A 1 108 ? 20.529 15.428 8.616 1.00 58.41 108 GLU A O 1
ATOM 929 N N . ASN A 1 109 ? 22.666 15.988 8.183 1.00 54.59 109 ASN A N 1
ATOM 930 C CA . ASN A 1 109 ? 22.681 17.311 8.808 1.00 54.59 109 ASN A CA 1
ATOM 931 C C . ASN A 1 109 ? 21.358 18.088 8.570 1.00 54.59 109 ASN A C 1
ATOM 933 O O . ASN A 1 109 ? 20.985 18.270 7.404 1.00 54.59 109 ASN A O 1
ATOM 937 N N . PRO A 1 110 ? 20.687 18.616 9.617 1.00 56.25 110 PRO A N 1
ATOM 938 C CA . PRO A 1 110 ? 19.397 19.310 9.492 1.00 56.25 110 PRO A CA 1
ATOM 939 C C . PRO A 1 110 ? 19.412 20.465 8.476 1.00 56.25 110 PRO A C 1
ATOM 941 O O . PRO A 1 110 ? 18.413 20.774 7.830 1.00 56.25 110 PRO A O 1
ATOM 944 N N . GLU A 1 111 ? 20.578 21.087 8.298 1.00 58.56 111 GLU A N 1
ATOM 945 C CA . GLU A 1 111 ? 20.849 22.141 7.316 1.00 58.56 111 GLU A CA 1
ATOM 946 C C . GLU A 1 111 ? 20.633 21.680 5.859 1.00 58.56 111 GLU A C 1
ATOM 948 O O . GLU A 1 111 ? 20.158 22.452 5.026 1.00 58.56 111 GLU A O 1
ATOM 953 N N . LYS A 1 112 ? 20.927 20.409 5.540 1.00 52.88 112 LYS A N 1
ATOM 954 C CA . LYS A 1 112 ? 20.716 19.816 4.206 1.00 52.88 112 LYS A CA 1
ATOM 955 C C . LYS A 1 112 ? 19.325 19.188 4.054 1.00 52.88 112 LYS A C 1
ATOM 957 O O . LYS A 1 112 ? 18.798 19.165 2.940 1.00 52.88 112 LYS A O 1
ATOM 962 N N . SER A 1 113 ? 18.709 18.736 5.150 1.00 50.75 113 SER A N 1
ATOM 963 C CA . SER A 1 113 ? 17.407 18.048 5.130 1.00 50.75 113 SER A CA 1
ATOM 964 C C . SER A 1 113 ? 16.192 18.986 5.021 1.00 50.75 113 SER A C 1
ATOM 966 O O . SER A 1 113 ? 15.122 18.550 4.589 1.00 50.75 113 SER A O 1
ATOM 968 N N . LYS A 1 114 ? 16.353 20.298 5.276 1.00 46.06 114 LYS A N 1
ATOM 969 C CA . LYS A 1 114 ? 15.306 21.333 5.086 1.00 46.06 114 LYS A CA 1
ATOM 970 C C . LYS A 1 114 ? 14.703 21.392 3.673 1.00 46.06 114 LYS A C 1
ATOM 972 O O . LYS A 1 114 ? 13.605 21.911 3.506 1.00 46.06 114 LYS A O 1
ATOM 977 N N . LYS A 1 115 ? 15.380 20.860 2.648 1.00 45.62 115 LYS A N 1
ATOM 978 C CA . LYS A 1 115 ? 14.827 20.763 1.280 1.00 45.62 115 LYS A CA 1
ATOM 979 C C . LYS A 1 115 ? 13.914 19.552 1.056 1.00 45.62 115 LYS A C 1
ATOM 981 O O . LYS A 1 115 ? 13.197 19.533 0.059 1.00 45.62 115 LYS A O 1
ATOM 986 N N . ALA A 1 116 ? 13.944 18.550 1.935 1.00 47.44 116 ALA A N 1
ATOM 987 C CA . ALA A 1 116 ? 13.273 17.265 1.727 1.00 47.44 116 ALA A CA 1
ATOM 988 C C . ALA A 1 116 ? 11.997 17.076 2.565 1.00 47.44 116 ALA A C 1
ATOM 990 O O . ALA A 1 116 ? 11.209 16.184 2.255 1.00 47.44 116 ALA A O 1
ATOM 991 N N . MET A 1 117 ? 11.760 17.914 3.579 1.00 40.22 117 MET A N 1
ATOM 992 C CA . MET A 1 117 ? 10.558 17.847 4.412 1.00 40.22 117 MET A CA 1
ATOM 993 C C . MET A 1 117 ? 9.885 19.223 4.540 1.00 40.22 117 MET A C 1
ATOM 995 O O . MET A 1 117 ? 10.463 20.116 5.154 1.00 40.22 117 MET A O 1
ATOM 999 N N . PRO A 1 118 ? 8.665 19.418 4.006 1.00 34.84 118 PRO A N 1
ATOM 1000 C CA . PRO A 1 118 ? 7.782 20.470 4.446 1.00 34.84 118 PRO A CA 1
ATOM 1001 C C . PRO A 1 118 ? 7.447 20.154 5.895 1.00 34.84 118 PRO A C 1
ATOM 1003 O O . PRO A 1 118 ? 6.876 19.116 6.237 1.00 34.84 118 PRO A O 1
ATOM 1006 N N . ILE A 1 119 ? 7.936 21.046 6.738 1.00 37.72 119 ILE A N 1
ATOM 1007 C CA . ILE A 1 119 ? 7.598 21.133 8.141 1.00 37.72 119 ILE A CA 1
ATOM 1008 C C . ILE A 1 119 ? 6.102 21.475 8.215 1.00 37.72 119 ILE A C 1
ATOM 1010 O O . ILE A 1 119 ? 5.646 22.364 7.501 1.00 37.72 119 ILE A O 1
ATOM 1014 N N . ILE A 1 120 ? 5.415 20.666 9.026 1.00 39.72 120 ILE A N 1
ATOM 1015 C CA . ILE A 1 120 ? 4.078 20.765 9.644 1.00 39.72 120 ILE A CA 1
ATOM 1016 C C . ILE A 1 120 ? 3.327 22.079 9.401 1.00 39.72 120 ILE A C 1
ATOM 1018 O O . ILE A 1 120 ? 3.863 23.141 9.785 1.00 39.72 120 ILE A O 1
#

pLDDT: mean 81.03, std 15.28, range [34.84, 95.62]

Sequence (120 aa):
MKKILLDMHRLGKNHFNGLYIYSYHLGKSLYKLHPENIDLHYYLPGKFFDFFGNGVRYISQKSIDKFFHRKAIGFDIWHSTTTLSWYMPVDKKTKFIFTIHDINFIIENPEKSKKAMPII